Protein AF-A0A839IY48-F1 (afdb_monomer_lite)

Sequence (126 aa):
MAGNFNMTNVKELFQNLIELGQHPKEYTDTITVMEKIGHFLDDAVSKIYKDLKKEGYNKQQASPLIAERLKVSKILKRAAKNWDGGYAMAGLIGHGDSFVLRDPAGIRPCYYYSDDEVIVVASERP

Structure (mmCIF, N/CA/C/O backbone):
data_AF-A0A839IY48-F1
#
_entry.id   AF-A0A839IY48-F1
#
loop_
_atom_site.group_PDB
_atom_site.id
_atom_site.type_symbol
_atom_site.label_atom_id
_atom_site.label_alt_id
_atom_site.label_comp_id
_atom_site.label_asym_id
_atom_site.label_entity_id
_atom_site.label_seq_id
_atom_site.pdbx_PDB_ins_code
_atom_site.Cartn_x
_atom_site.Cartn_y
_atom_site.Cartn_z
_atom_site.occupancy
_atom_site.B_iso_or_equiv
_atom_site.auth_seq_id
_atom_site.auth_comp_id
_atom_site.auth_asym_id
_atom_site.auth_atom_id
_atom_site.pdbx_PDB_model_num
ATOM 1 N N . MET A 1 1 ? 6.808 -6.979 2.878 1.00 89.25 1 MET A N 1
ATOM 2 C CA . MET A 1 1 ? 6.553 -6.532 1.491 1.00 89.25 1 MET A CA 1
ATOM 3 C C . MET A 1 1 ? 7.623 -7.143 0.609 1.00 89.25 1 MET A C 1
ATOM 5 O O . MET A 1 1 ? 8.762 -7.218 1.049 1.00 89.25 1 MET A O 1
ATOM 9 N N . ALA A 1 2 ? 7.259 -7.575 -0.591 1.00 91.00 2 ALA A N 1
ATOM 10 C CA . ALA A 1 2 ? 8.181 -8.023 -1.625 1.00 91.00 2 ALA A CA 1
ATOM 11 C C . ALA A 1 2 ? 7.709 -7.493 -2.983 1.00 91.00 2 ALA A C 1
ATOM 13 O O . ALA A 1 2 ? 6.526 -7.198 -3.156 1.00 91.00 2 ALA A O 1
ATOM 14 N N . GLY A 1 3 ? 8.606 -7.370 -3.955 1.00 90.06 3 GLY A N 1
ATOM 15 C CA . GLY A 1 3 ? 8.204 -6.977 -5.298 1.00 90.06 3 GLY A CA 1
ATOM 16 C C . GLY A 1 3 ? 9.361 -6.695 -6.236 1.00 90.06 3 GLY A C 1
ATOM 17 O O . GLY A 1 3 ? 10.508 -6.575 -5.815 1.00 90.06 3 GLY A O 1
ATOM 18 N N . ASN A 1 4 ? 9.019 -6.555 -7.512 1.00 88.56 4 ASN A N 1
ATOM 19 C CA . ASN A 1 4 ? 9.917 -6.092 -8.559 1.00 88.56 4 ASN A CA 1
ATOM 20 C C . ASN A 1 4 ? 9.617 -4.618 -8.818 1.00 88.56 4 ASN A C 1
ATOM 22 O O . ASN A 1 4 ? 8.546 -4.281 -9.329 1.00 88.56 4 ASN A O 1
ATOM 26 N N . PHE A 1 5 ? 10.532 -3.737 -8.431 1.00 90.94 5 PHE A N 1
ATOM 27 C CA . PHE A 1 5 ? 10.333 -2.307 -8.587 1.00 90.94 5 PHE A CA 1
ATOM 28 C C . PHE A 1 5 ? 11.644 -1.543 -8.729 1.00 90.94 5 PHE A C 1
ATOM 30 O O . PHE A 1 5 ? 12.708 -2.004 -8.323 1.00 90.94 5 PHE A O 1
ATOM 37 N N . ASN A 1 6 ? 11.542 -0.370 -9.345 1.00 91.38 6 ASN A N 1
ATOM 38 C CA . ASN A 1 6 ? 12.589 0.639 -9.393 1.00 91.38 6 ASN A CA 1
ATOM 39 C C . ASN A 1 6 ? 11.914 2.011 -9.388 1.00 91.38 6 ASN A C 1
ATOM 41 O O . ASN A 1 6 ? 11.024 2.237 -10.214 1.00 91.38 6 ASN A O 1
ATOM 45 N N . MET A 1 7 ? 12.325 2.882 -8.466 1.00 93.06 7 MET A N 1
ATOM 46 C CA . MET A 1 7 ? 11.778 4.232 -8.339 1.00 93.06 7 MET A CA 1
ATOM 47 C C . MET A 1 7 ? 12.755 5.255 -8.920 1.00 93.06 7 MET A C 1
ATOM 49 O O . MET A 1 7 ? 13.856 5.450 -8.405 1.00 93.06 7 MET A O 1
ATOM 53 N N . THR A 1 8 ? 12.349 5.956 -9.975 1.00 93.69 8 THR A N 1
ATOM 54 C CA . THR A 1 8 ? 13.187 6.956 -10.663 1.00 93.69 8 THR A CA 1
ATOM 55 C C . THR A 1 8 ? 13.381 8.219 -9.824 1.00 93.69 8 THR A C 1
ATOM 57 O O . THR A 1 8 ? 14.413 8.881 -9.936 1.00 93.69 8 THR A O 1
ATOM 60 N N . ASN A 1 9 ? 12.432 8.535 -8.938 1.00 94.19 9 ASN A N 1
ATOM 61 C CA . ASN A 1 9 ? 12.462 9.713 -8.071 1.00 94.19 9 ASN A CA 1
ATOM 62 C C . ASN A 1 9 ? 12.738 9.398 -6.587 1.00 94.19 9 ASN A C 1
ATOM 64 O O . ASN A 1 9 ? 12.342 10.159 -5.704 1.00 94.19 9 ASN A O 1
ATOM 68 N N . VAL A 1 10 ? 13.470 8.319 -6.274 1.00 90.75 10 VAL A N 1
ATOM 69 C CA . VAL A 1 10 ? 13.755 7.908 -4.880 1.00 90.75 10 VAL A CA 1
ATOM 70 C C . VAL A 1 10 ? 14.363 9.020 -4.007 1.00 90.75 10 VAL A C 1
ATOM 72 O O . VAL A 1 10 ? 14.034 9.124 -2.827 1.00 90.75 10 VAL A O 1
ATOM 75 N N . LYS A 1 11 ? 15.198 9.912 -4.563 1.00 90.62 11 LYS A N 1
ATOM 76 C CA . LYS A 1 11 ? 15.745 11.088 -3.843 1.00 90.62 11 LYS A CA 1
ATOM 77 C C . LYS A 1 11 ? 14.646 11.996 -3.301 1.00 90.62 11 LYS A C 1
ATOM 79 O O . LYS A 1 11 ? 14.696 12.390 -2.140 1.00 90.62 11 LYS A O 1
ATOM 84 N N . GLU A 1 12 ? 13.652 12.288 -4.127 1.00 92.56 12 GLU A N 1
ATOM 85 C CA . GLU A 1 12 ? 12.509 13.116 -3.754 1.00 92.56 12 GLU A CA 1
ATOM 86 C C . GLU A 1 12 ? 11.625 12.394 -2.731 1.00 92.56 12 GLU A C 1
ATOM 88 O O . GLU A 1 12 ? 11.205 12.978 -1.734 1.00 92.56 12 GLU A O 1
ATOM 93 N N . LEU A 1 13 ? 11.369 11.099 -2.937 1.00 91.38 13 LEU A N 1
ATOM 94 C CA . LEU A 1 13 ? 10.574 10.291 -2.010 1.00 91.38 13 LEU A CA 1
ATOM 95 C C . LEU A 1 13 ? 11.206 10.229 -0.614 1.00 91.38 13 LEU A C 1
ATOM 97 O O . LEU A 1 13 ? 10.498 10.365 0.384 1.00 91.38 13 LEU A O 1
ATOM 101 N N . PHE A 1 14 ? 12.527 10.075 -0.546 1.00 89.81 14 PHE A N 1
ATOM 102 C CA . PHE A 1 14 ? 13.279 10.076 0.703 1.00 89.81 14 PHE A CA 1
ATOM 103 C C . PHE A 1 14 ? 13.253 11.447 1.387 1.00 89.81 14 PHE A C 1
ATOM 105 O O . PHE A 1 14 ? 12.992 11.532 2.586 1.00 89.81 14 PHE A O 1
ATOM 112 N N . GLN A 1 15 ? 13.440 12.531 0.630 1.00 90.81 15 GLN A N 1
ATOM 113 C CA . GLN A 1 15 ? 13.350 13.889 1.168 1.00 90.81 15 GLN A CA 1
ATOM 114 C C . GLN A 1 15 ? 1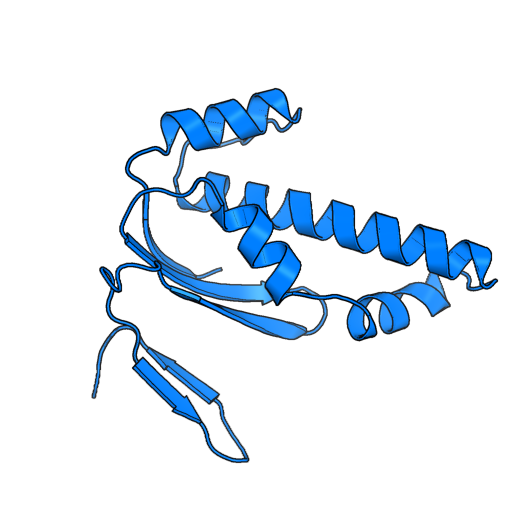1.952 14.177 1.741 1.00 90.81 15 GLN A C 1
ATOM 116 O O . GLN A 1 15 ? 11.828 14.675 2.857 1.00 90.81 15 GLN A O 1
ATOM 121 N N . ASN A 1 16 ? 10.899 13.748 1.040 1.00 88.50 16 ASN A N 1
ATOM 122 C CA . ASN A 1 16 ? 9.519 13.829 1.518 1.00 88.50 16 ASN A CA 1
ATOM 123 C C . ASN A 1 16 ? 9.292 13.053 2.832 1.00 88.50 16 ASN A C 1
ATOM 125 O O . ASN A 1 16 ? 8.395 13.404 3.594 1.00 88.50 16 ASN A O 1
ATOM 129 N N . LEU A 1 17 ? 10.026 11.963 3.093 1.00 87.06 17 LEU A N 1
ATOM 130 C CA . LEU A 1 17 ? 9.951 11.252 4.377 1.00 87.06 17 LEU A CA 1
ATOM 131 C C . LEU A 1 17 ? 10.610 12.058 5.498 1.00 87.06 17 LEU A C 1
ATOM 133 O O . LEU A 1 17 ? 10.020 12.185 6.570 1.00 87.06 17 LEU A O 1
ATOM 137 N N . ILE A 1 18 ? 11.780 12.647 5.238 1.00 89.25 18 ILE A N 1
ATOM 138 C CA . ILE A 1 18 ? 12.473 13.517 6.199 1.00 89.25 18 ILE A CA 1
ATOM 139 C C . ILE A 1 18 ? 11.597 14.711 6.583 1.00 89.25 18 ILE A C 1
ATOM 141 O O . ILE A 1 18 ? 11.469 15.028 7.762 1.00 89.25 18 ILE A O 1
ATOM 145 N N . GLU A 1 19 ? 10.944 15.343 5.608 1.00 88.88 19 GLU A N 1
ATOM 146 C CA . GLU A 1 19 ? 10.035 16.472 5.849 1.00 88.88 19 GLU A CA 1
ATOM 147 C C . GLU A 1 19 ? 8.799 16.085 6.673 1.00 88.88 19 GLU A C 1
ATOM 149 O O . GLU A 1 19 ? 8.260 16.908 7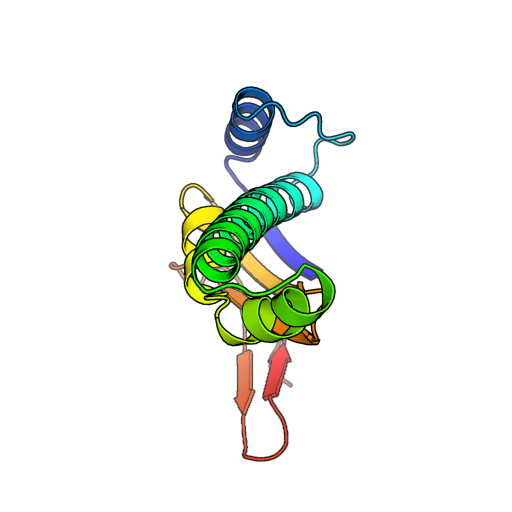.411 1.00 88.88 19 GLU A O 1
ATOM 154 N N . LEU A 1 20 ? 8.379 14.817 6.610 1.00 84.56 20 LEU A N 1
ATOM 155 C CA . LEU A 1 20 ? 7.342 14.254 7.480 1.00 84.56 20 LEU A CA 1
ATOM 156 C C . LEU A 1 20 ? 7.857 13.898 8.887 1.00 84.56 20 LEU A C 1
ATOM 158 O O . LEU A 1 20 ? 7.087 13.390 9.703 1.00 84.56 20 LEU A O 1
ATOM 162 N N . GLY A 1 21 ? 9.136 14.149 9.176 1.00 85.44 21 GLY A N 1
ATOM 163 C CA . GLY A 1 21 ? 9.788 13.842 10.449 1.00 85.44 21 GLY A CA 1
ATOM 164 C C . GLY A 1 21 ? 10.261 12.393 10.580 1.00 85.44 21 GLY A C 1
ATOM 165 O O . GLY A 1 21 ? 10.574 11.959 11.687 1.00 85.44 21 GLY A O 1
ATOM 166 N N . GLN A 1 22 ? 10.298 11.627 9.484 1.00 84.62 22 GLN A N 1
ATOM 167 C CA . GLN A 1 22 ? 10.841 10.269 9.489 1.00 84.62 22 GLN A CA 1
ATOM 168 C C . GLN A 1 22 ? 12.363 10.297 9.329 1.00 84.62 22 GLN A C 1
ATOM 170 O O . GLN A 1 22 ? 12.911 11.081 8.557 1.00 84.62 22 GLN A O 1
ATOM 175 N N . HIS A 1 23 ? 13.052 9.389 10.015 1.00 84.19 23 HIS A N 1
ATOM 176 C CA . HIS A 1 23 ? 14.507 9.235 9.929 1.00 84.19 23 HIS A CA 1
ATOM 177 C C . HIS A 1 23 ? 14.864 7.819 9.449 1.00 84.19 23 HIS A C 1
ATOM 179 O O . HIS A 1 23 ? 15.308 6.989 10.249 1.00 84.19 23 HIS A O 1
ATOM 185 N N . PRO A 1 24 ? 14.625 7.505 8.161 1.00 77.94 24 PRO A N 1
ATOM 186 C CA . PRO A 1 24 ? 14.933 6.193 7.594 1.00 77.94 24 PRO A CA 1
ATOM 187 C C . PRO A 1 24 ? 16.426 5.866 7.732 1.00 77.94 24 PRO A C 1
ATOM 189 O O . PRO A 1 24 ? 17.291 6.685 7.424 1.00 77.94 24 PRO A O 1
ATOM 192 N N . LYS A 1 25 ? 16.725 4.648 8.203 1.00 75.25 25 LYS A N 1
ATOM 193 C CA . LYS A 1 25 ? 18.101 4.199 8.478 1.00 75.25 25 LYS A CA 1
ATOM 194 C C . LYS A 1 25 ? 18.917 3.933 7.219 1.00 75.25 25 LYS A C 1
ATOM 196 O O . LYS A 1 25 ? 20.130 4.113 7.244 1.00 75.25 25 LYS A O 1
ATOM 201 N N . GLU A 1 26 ? 18.267 3.498 6.142 1.00 77.62 26 GLU A N 1
ATOM 202 C CA . GLU A 1 26 ? 18.938 3.234 4.872 1.00 77.62 26 GLU A CA 1
ATOM 203 C C . GLU A 1 26 ? 18.233 3.945 3.724 1.00 77.62 26 GLU A C 1
ATOM 205 O O . GLU A 1 26 ? 17.011 4.111 3.698 1.00 77.62 26 GLU A O 1
ATOM 210 N N . TYR A 1 27 ? 19.046 4.340 2.753 1.00 78.06 27 TYR A N 1
ATOM 211 C CA . TYR A 1 27 ? 18.618 4.982 1.526 1.00 78.06 27 TYR A CA 1
ATOM 212 C C . TYR A 1 27 ? 18.373 3.915 0.451 1.00 78.06 27 TYR A C 1
ATOM 214 O O . TYR A 1 27 ? 19.189 3.709 -0.445 1.00 78.06 27 TYR A O 1
ATOM 222 N N . THR A 1 28 ? 17.273 3.171 0.580 1.00 82.69 28 THR A N 1
ATOM 223 C CA . THR A 1 28 ? 16.854 2.169 -0.414 1.00 82.69 28 THR A CA 1
ATOM 224 C C . THR A 1 28 ? 15.404 2.395 -0.835 1.00 82.69 28 THR A C 1
ATOM 226 O O . THR A 1 28 ? 14.579 2.861 -0.038 1.00 82.69 28 THR A O 1
ATOM 229 N N . ASP A 1 29 ? 15.078 2.052 -2.086 1.00 82.62 29 ASP A N 1
ATOM 230 C CA . ASP A 1 29 ? 13.715 2.150 -2.628 1.00 82.62 29 ASP A CA 1
ATOM 231 C C . ASP A 1 29 ? 12.726 1.393 -1.731 1.00 82.62 29 ASP A C 1
ATOM 233 O O . ASP A 1 29 ? 11.669 1.914 -1.379 1.00 82.62 29 ASP A O 1
ATOM 237 N N . THR A 1 30 ? 13.098 0.185 -1.298 1.00 85.88 30 THR A N 1
ATOM 238 C CA . THR A 1 30 ? 12.257 -0.687 -0.471 1.00 85.88 30 THR A CA 1
ATOM 239 C C . THR A 1 30 ? 11.877 -0.035 0.851 1.00 85.88 30 THR A C 1
ATOM 241 O O . THR A 1 30 ? 10.699 -0.028 1.208 1.00 85.88 30 THR A O 1
ATOM 244 N N . ILE A 1 31 ? 12.853 0.522 1.578 1.00 86.00 31 ILE A N 1
ATOM 245 C CA . ILE A 1 31 ? 12.590 1.172 2.867 1.00 86.00 31 ILE A CA 1
ATOM 246 C C . ILE A 1 31 ? 11.762 2.430 2.647 1.00 86.00 31 ILE A C 1
ATOM 248 O O . ILE A 1 31 ? 10.747 2.609 3.309 1.00 86.00 31 ILE A O 1
ATOM 252 N N . THR A 1 32 ? 12.119 3.255 1.663 1.00 88.50 32 THR A N 1
ATOM 253 C CA . THR A 1 32 ? 11.394 4.498 1.363 1.00 88.50 32 THR A CA 1
ATOM 254 C C . THR A 1 32 ? 9.913 4.231 1.066 1.00 88.50 32 THR A C 1
ATOM 256 O O . THR A 1 32 ? 9.022 4.894 1.600 1.00 88.50 32 THR A O 1
ATOM 259 N N . VAL A 1 33 ? 9.628 3.217 0.248 1.00 91.25 33 VAL A N 1
ATOM 260 C CA . VAL A 1 33 ? 8.264 2.786 -0.081 1.00 91.25 33 VAL A CA 1
ATOM 261 C C . VAL A 1 33 ? 7.548 2.235 1.156 1.00 91.25 33 VAL A C 1
ATOM 263 O O . VAL A 1 33 ? 6.399 2.603 1.414 1.00 91.25 33 VAL A O 1
ATOM 266 N N . MET A 1 34 ? 8.208 1.373 1.936 1.00 91.88 34 MET A N 1
ATOM 267 C CA . MET A 1 34 ? 7.618 0.742 3.121 1.00 91.88 34 MET A CA 1
ATOM 268 C C . MET A 1 34 ? 7.267 1.767 4.202 1.00 91.88 34 MET A C 1
ATOM 270 O O . MET A 1 34 ? 6.137 1.766 4.686 1.00 91.88 34 MET A O 1
ATOM 274 N N . GLU A 1 35 ? 8.186 2.680 4.507 1.00 91.19 35 GLU A N 1
ATOM 275 C CA . GLU A 1 35 ? 7.981 3.779 5.455 1.00 91.19 35 GLU A CA 1
ATOM 276 C C . GLU A 1 35 ? 6.839 4.695 5.003 1.00 91.19 35 GLU A C 1
ATOM 278 O O . GLU A 1 35 ? 5.990 5.092 5.802 1.00 91.19 35 GLU A O 1
ATOM 283 N N . LYS A 1 36 ? 6.736 4.984 3.697 1.00 91.62 36 LYS A N 1
ATOM 284 C CA . LYS A 1 36 ? 5.640 5.810 3.173 1.00 91.62 36 LYS A CA 1
ATOM 285 C C . LYS A 1 36 ? 4.277 5.136 3.336 1.00 91.62 36 LYS A C 1
ATOM 287 O O . LYS A 1 36 ? 3.306 5.814 3.677 1.00 91.62 36 LYS A O 1
ATOM 292 N N . ILE A 1 37 ? 4.186 3.825 3.098 1.00 94.62 37 ILE A N 1
ATOM 293 C CA . ILE A 1 37 ? 2.958 3.055 3.351 1.00 94.62 37 ILE A CA 1
ATOM 294 C C . ILE A 1 37 ? 2.643 3.039 4.850 1.00 94.62 37 ILE A C 1
ATOM 296 O O . ILE A 1 37 ? 1.499 3.315 5.214 1.00 94.62 37 ILE A O 1
ATOM 300 N N . GLY A 1 38 ? 3.640 2.768 5.699 1.00 93.94 38 GLY A N 1
ATOM 301 C CA . GLY A 1 38 ? 3.509 2.747 7.158 1.00 93.94 38 GLY A CA 1
ATOM 302 C C . GLY A 1 38 ? 2.974 4.065 7.711 1.00 93.94 38 GLY A C 1
ATOM 303 O O . GLY A 1 38 ? 1.968 4.073 8.413 1.00 93.94 38 GLY A O 1
ATOM 304 N N . HIS A 1 39 ? 3.534 5.192 7.270 1.00 93.38 39 HIS A N 1
ATOM 305 C CA . HIS A 1 39 ? 3.062 6.523 7.645 1.00 93.38 39 HIS A CA 1
ATOM 306 C C . HIS A 1 39 ? 1.559 6.723 7.372 1.00 93.38 39 HIS A C 1
ATOM 308 O O . HIS A 1 39 ? 0.807 7.159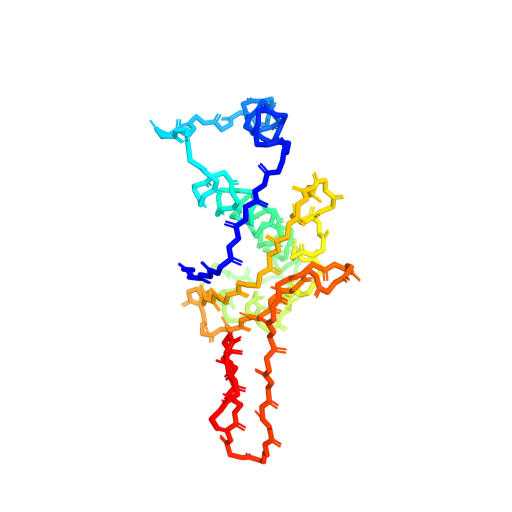 8.245 1.00 93.38 39 HIS A O 1
ATOM 314 N N . PHE A 1 40 ? 1.081 6.372 6.172 1.00 95.31 40 PHE A N 1
ATOM 315 C CA . PHE A 1 40 ? -0.342 6.524 5.847 1.00 95.31 40 PHE A CA 1
ATOM 316 C C . PHE A 1 40 ? -1.242 5.474 6.505 1.00 95.31 40 PHE A C 1
ATOM 318 O O . PHE A 1 40 ? -2.439 5.731 6.682 1.00 95.31 40 PHE A O 1
ATOM 325 N N . LEU A 1 41 ? -0.693 4.305 6.838 1.00 96.12 41 LEU A N 1
ATOM 326 C CA . LEU A 1 41 ? -1.374 3.285 7.624 1.00 96.12 41 LEU A CA 1
ATOM 327 C C . LEU A 1 41 ? -1.611 3.791 9.052 1.00 96.12 41 LEU A C 1
ATOM 329 O O . LEU A 1 41 ? -2.756 3.784 9.504 1.00 96.12 41 LEU A O 1
ATOM 333 N N . ASP A 1 42 ? -0.580 4.319 9.709 1.00 95.25 42 ASP A N 1
ATOM 334 C CA . ASP A 1 42 ? -0.657 4.876 11.063 1.00 95.25 42 ASP A CA 1
ATOM 335 C C . ASP A 1 42 ? -1.643 6.046 11.146 1.00 95.25 42 ASP A C 1
ATOM 337 O O . ASP A 1 42 ? -2.488 6.101 12.045 1.00 95.25 42 ASP A O 1
ATOM 341 N N . ASP A 1 43 ? -1.614 6.945 10.158 1.00 95.62 43 ASP A N 1
ATOM 342 C CA . ASP A 1 43 ? -2.594 8.023 10.000 1.00 95.62 43 ASP A CA 1
ATOM 343 C C . ASP A 1 43 ? -4.037 7.493 9.965 1.00 95.62 43 ASP A C 1
ATOM 345 O O . ASP A 1 43 ? -4.940 8.035 10.616 1.00 95.62 43 ASP A O 1
ATOM 349 N N . ALA A 1 44 ? -4.277 6.444 9.170 1.00 97.12 44 ALA A N 1
ATOM 350 C CA . ALA A 1 44 ? -5.601 5.859 8.996 1.00 97.12 44 ALA A CA 1
ATOM 351 C C . ALA A 1 44 ? -6.078 5.162 10.276 1.00 97.12 44 ALA A C 1
ATOM 353 O O . ALA A 1 44 ? -7.209 5.398 10.707 1.00 97.12 44 ALA A O 1
ATOM 354 N N . VAL A 1 45 ? -5.205 4.377 10.910 1.00 96.50 45 VAL A N 1
ATOM 355 C CA . VAL A 1 45 ? -5.462 3.708 12.192 1.00 96.50 45 VAL A CA 1
ATOM 356 C C . VAL A 1 45 ? -5.775 4.736 13.279 1.00 96.50 45 VAL A C 1
ATOM 358 O O . VAL A 1 45 ? -6.796 4.625 13.955 1.00 96.50 45 VAL A O 1
ATOM 361 N N . SER A 1 46 ? -4.961 5.787 13.404 1.00 96.62 46 SER A N 1
ATOM 362 C CA . SER A 1 46 ? -5.155 6.866 14.381 1.00 96.62 46 SER A CA 1
ATOM 363 C C . SER A 1 46 ? -6.486 7.590 14.179 1.00 96.62 46 SER A C 1
ATOM 365 O O . SER A 1 46 ? -7.196 7.880 15.146 1.00 96.62 46 SER A O 1
ATOM 367 N N . LYS A 1 47 ? -6.868 7.851 12.922 1.00 97.56 47 LYS A N 1
ATOM 368 C CA . LYS A 1 47 ? -8.159 8.465 12.602 1.00 97.56 47 LYS A CA 1
ATOM 369 C C . LYS A 1 47 ? -9.329 7.573 13.021 1.00 97.56 47 LYS A C 1
ATOM 371 O O . LYS A 1 47 ? -10.203 8.045 13.742 1.00 97.56 47 LYS A O 1
ATOM 376 N N . ILE A 1 48 ? -9.323 6.304 12.614 1.00 97.62 48 ILE A N 1
ATOM 377 C CA . ILE A 1 48 ? -10.397 5.358 12.949 1.00 97.62 48 ILE A CA 1
ATOM 378 C C . ILE A 1 48 ? -10.492 5.180 14.467 1.00 97.62 48 ILE A C 1
ATOM 380 O O . ILE A 1 48 ? -11.582 5.227 15.029 1.00 97.62 48 ILE A O 1
ATOM 384 N N . TYR A 1 49 ? -9.353 5.056 15.151 1.00 97.44 49 TYR A N 1
ATOM 385 C CA . TYR A 1 49 ? -9.310 4.933 16.604 1.00 97.44 49 TYR A CA 1
ATOM 386 C C . TYR A 1 49 ? -9.925 6.146 17.322 1.00 97.44 49 TYR A C 1
ATOM 388 O O . TYR A 1 49 ? -10.653 5.984 18.302 1.00 97.44 49 TYR A O 1
ATOM 396 N N . LYS A 1 50 ? -9.678 7.372 16.837 1.00 97.44 50 LYS A N 1
ATOM 397 C CA . LYS A 1 50 ? -10.299 8.589 17.393 1.00 97.44 50 LYS A CA 1
ATOM 398 C C . LYS A 1 50 ? -11.818 8.579 17.244 1.00 97.44 50 LYS A C 1
ATOM 400 O O . LYS A 1 50 ? -12.500 9.037 18.158 1.00 97.44 50 LYS A O 1
ATOM 405 N N . ASP A 1 51 ? -12.332 8.083 16.124 1.00 97.75 51 ASP A N 1
ATOM 406 C CA . ASP A 1 51 ? -13.772 7.993 15.879 1.00 97.75 51 ASP A CA 1
ATOM 407 C C . ASP A 1 51 ? -14.405 6.908 16.769 1.00 97.75 51 ASP A C 1
ATOM 409 O O . ASP A 1 51 ? -15.339 7.199 17.513 1.00 97.75 51 ASP A O 1
ATOM 413 N N . LEU A 1 52 ? -13.790 5.724 16.855 1.00 97.94 52 LEU A N 1
ATOM 414 C CA . LEU A 1 52 ? -14.207 4.646 17.762 1.00 97.94 52 LEU A CA 1
ATOM 415 C C . LEU A 1 52 ? -14.211 5.065 19.238 1.00 97.94 52 LEU A C 1
ATOM 417 O O . LEU A 1 52 ? -15.113 4.704 19.991 1.00 97.94 52 LEU A O 1
ATOM 421 N N . LYS A 1 53 ? -13.231 5.867 19.669 1.00 96.88 53 LYS A N 1
ATOM 422 C CA . LYS A 1 53 ? -13.198 6.390 21.040 1.00 96.88 53 LYS A CA 1
ATOM 423 C C . LYS A 1 53 ? -14.398 7.299 21.332 1.00 96.88 53 LYS A C 1
ATOM 425 O O . LYS A 1 53 ? -14.906 7.280 22.449 1.00 96.88 53 LYS A O 1
ATOM 430 N N . LYS A 1 54 ? -14.856 8.088 20.351 1.00 97.25 54 LYS A N 1
ATOM 431 C CA . LYS A 1 54 ? -16.068 8.922 20.482 1.00 97.25 54 LYS A CA 1
ATOM 432 C C . LYS A 1 54 ? -17.341 8.075 20.497 1.00 97.25 54 LYS A C 1
ATOM 434 O O . LYS A 1 54 ? -18.298 8.456 21.156 1.00 97.25 54 LYS A O 1
ATOM 439 N N . GLU A 1 55 ? -17.329 6.934 19.814 1.00 96.81 55 GLU A N 1
ATOM 440 C CA . GLU A 1 55 ? -18.400 5.928 19.854 1.00 96.81 55 GLU A CA 1
ATOM 441 C C . GLU A 1 55 ? -18.435 5.141 21.184 1.00 96.81 55 GLU A C 1
ATOM 443 O O . GLU A 1 55 ? -19.390 4.415 21.438 1.00 96.81 55 GLU A O 1
ATOM 448 N N . GLY A 1 56 ? -17.431 5.304 22.056 1.00 97.00 56 GLY A N 1
ATOM 449 C CA . GLY A 1 56 ? -17.388 4.701 23.394 1.00 97.00 56 GLY A CA 1
ATOM 450 C C . GLY A 1 56 ? -16.564 3.415 23.500 1.00 97.00 56 GLY A C 1
ATOM 451 O O . GLY A 1 56 ? -16.508 2.818 24.574 1.00 97.00 56 GLY A O 1
ATOM 452 N N . TYR A 1 57 ? -15.884 2.995 22.430 1.00 97.31 57 TYR A N 1
ATOM 453 C CA . TYR A 1 57 ? -15.035 1.804 22.455 1.00 97.31 57 TYR A CA 1
ATOM 454 C C . TYR A 1 57 ? -13.714 2.053 23.189 1.00 97.31 57 TYR A C 1
ATOM 456 O O . TYR A 1 57 ? -13.071 3.099 23.050 1.00 97.31 57 TYR A O 1
ATOM 464 N N . ASN A 1 58 ? -13.267 1.049 23.944 1.00 93.44 58 ASN A N 1
ATOM 465 C CA . ASN A 1 58 ? -11.943 1.051 24.563 1.00 93.44 58 ASN A CA 1
ATOM 466 C C . ASN A 1 58 ? -10.856 0.517 23.601 1.00 93.44 58 ASN A C 1
ATOM 468 O O . ASN A 1 58 ? -11.147 0.019 22.515 1.00 93.44 58 ASN A O 1
ATOM 472 N N . LYS A 1 59 ? -9.577 0.594 24.004 1.00 89.50 59 LYS A N 1
ATOM 473 C CA . LYS A 1 59 ? -8.437 0.145 23.175 1.00 89.50 59 LYS A CA 1
ATOM 474 C C . LYS A 1 59 ? -8.527 -1.314 22.720 1.00 89.50 59 LYS A C 1
ATOM 476 O O . LYS A 1 59 ? -8.171 -1.610 21.583 1.00 89.50 59 LYS A O 1
ATOM 481 N N . GLN A 1 60 ? -8.968 -2.212 23.599 1.00 92.81 60 GLN A N 1
ATOM 482 C CA . GLN A 1 60 ? -9.045 -3.639 23.285 1.00 92.81 60 GLN A CA 1
ATOM 483 C C . GLN A 1 60 ? -10.140 -3.903 22.249 1.00 92.81 60 GLN A C 1
ATOM 485 O O . GLN A 1 60 ? -9.904 -4.603 21.271 1.00 92.81 60 GLN A O 1
ATOM 490 N N . GLN A 1 61 ? -11.300 -3.266 22.412 1.00 95.69 61 GLN A N 1
ATOM 491 C CA . GLN A 1 61 ? -12.423 -3.376 21.478 1.00 95.69 61 GLN A CA 1
ATOM 492 C C . GLN A 1 61 ? -12.141 -2.702 20.131 1.00 95.69 61 GLN A C 1
ATOM 494 O O . GLN A 1 61 ? -12.646 -3.140 19.103 1.00 95.69 61 GLN A O 1
ATOM 499 N N . ALA A 1 62 ? -11.338 -1.637 20.120 1.00 96.06 62 ALA A N 1
ATOM 500 C CA . ALA A 1 62 ? -11.087 -0.872 18.909 1.00 96.06 62 ALA A CA 1
ATOM 501 C C . ALA A 1 62 ? -10.252 -1.634 17.872 1.00 96.06 62 ALA A C 1
ATOM 503 O O . ALA A 1 62 ? -10.471 -1.442 16.686 1.00 96.06 62 ALA A O 1
ATOM 504 N N . SER A 1 63 ? -9.314 -2.491 18.284 1.00 93.44 63 SER A N 1
ATOM 505 C CA . SER A 1 63 ? -8.384 -3.167 17.359 1.00 93.44 63 SER A CA 1
ATOM 506 C C . SER A 1 63 ? -9.078 -3.983 16.249 1.00 93.44 63 SER A C 1
ATOM 508 O O . SER A 1 63 ? -8.791 -3.716 15.080 1.00 93.44 63 SER A O 1
ATOM 510 N N . PRO A 1 64 ? -10.020 -4.906 16.545 1.00 94.88 64 PRO A N 1
ATOM 511 C CA . PRO A 1 64 ? -10.759 -5.617 15.494 1.00 94.88 64 PRO A CA 1
ATOM 512 C C . PRO A 1 64 ? -11.622 -4.676 14.638 1.00 94.88 64 PRO A C 1
ATOM 514 O O . PRO A 1 64 ? -11.659 -4.809 13.420 1.00 94.88 64 PRO A O 1
ATOM 517 N N . LEU A 1 65 ? -12.230 -3.649 15.240 1.00 97.12 65 LEU A N 1
ATOM 518 C CA . LEU A 1 65 ? -13.046 -2.670 14.510 1.00 97.12 65 LEU A CA 1
ATOM 519 C C . LEU A 1 65 ? -12.210 -1.776 13.584 1.00 97.12 65 LEU A C 1
ATOM 521 O O . LEU A 1 65 ? -12.689 -1.336 12.541 1.00 97.12 65 LEU A O 1
ATOM 525 N N . ILE A 1 66 ? -10.960 -1.484 13.954 1.00 96.56 66 ILE A N 1
ATOM 526 C CA . ILE A 1 66 ? -10.017 -0.773 13.090 1.00 96.56 66 ILE A CA 1
ATOM 527 C C . ILE A 1 66 ? -9.738 -1.616 11.856 1.00 96.56 66 ILE A C 1
ATOM 529 O O . ILE A 1 66 ? -9.826 -1.072 10.761 1.00 96.56 66 ILE A O 1
ATOM 533 N N . ALA A 1 67 ? -9.443 -2.908 12.030 1.00 94.88 67 ALA A N 1
ATOM 534 C CA . ALA A 1 67 ? -9.191 -3.828 10.925 1.00 94.88 67 ALA A CA 1
ATOM 535 C C . ALA A 1 67 ? -10.379 -3.868 9.947 1.00 94.88 67 ALA A C 1
ATOM 537 O O . ALA A 1 67 ? -10.190 -3.638 8.757 1.00 94.88 67 ALA A O 1
ATOM 538 N N . GLU A 1 68 ? -11.609 -4.019 10.450 1.00 95.12 68 GLU A N 1
ATOM 539 C CA . GLU A 1 68 ? -12.832 -4.031 9.626 1.00 95.12 68 GLU A CA 1
ATOM 540 C C . GLU A 1 68 ? -13.095 -2.707 8.888 1.00 95.12 68 GLU A C 1
ATOM 542 O O . GLU A 1 68 ? -13.617 -2.688 7.772 1.00 95.12 68 GLU A O 1
ATOM 547 N N . ARG A 1 69 ? -12.760 -1.567 9.506 1.00 95.88 69 ARG A N 1
ATOM 548 C CA . ARG A 1 69 ? -13.006 -0.229 8.934 1.00 95.88 69 ARG A CA 1
ATOM 549 C C . ARG A 1 69 ? -11.845 0.281 8.076 1.00 95.88 69 ARG A C 1
ATOM 551 O O . ARG A 1 69 ? -11.975 1.336 7.437 1.00 95.88 69 ARG A O 1
ATOM 558 N N . LEU A 1 70 ? -10.707 -0.413 8.069 1.00 96.75 70 LEU A N 1
ATOM 559 C CA . LEU A 1 70 ? -9.503 0.022 7.379 1.00 96.75 70 LEU A CA 1
ATOM 560 C C . LEU A 1 70 ? -9.700 -0.051 5.862 1.00 96.75 70 LEU A C 1
ATOM 562 O O . LEU A 1 70 ? -10.009 -1.085 5.285 1.00 96.75 70 L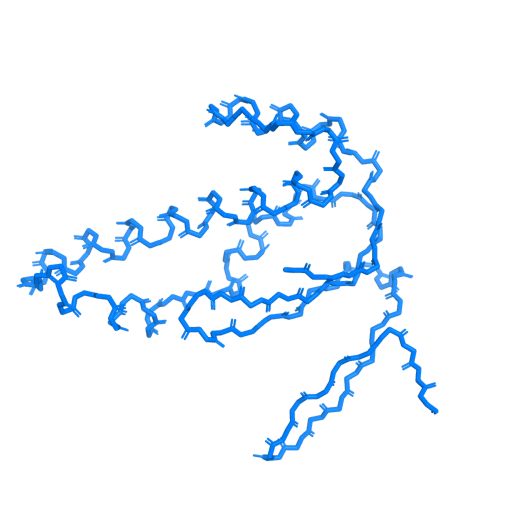EU A O 1
ATOM 566 N N . LYS A 1 71 ? -9.471 1.068 5.172 1.00 96.19 71 LYS A N 1
ATOM 567 C CA . LYS A 1 71 ? -9.552 1.124 3.706 1.00 96.19 71 LYS A CA 1
ATOM 568 C C . LYS A 1 71 ? -8.158 1.024 3.099 1.00 96.19 71 LYS A C 1
ATOM 570 O O . LYS A 1 71 ? -7.582 2.048 2.722 1.00 96.19 71 LYS A O 1
ATOM 575 N N . VAL A 1 72 ? -7.641 -0.201 2.979 1.00 95.75 72 VAL A N 1
ATOM 576 C CA . VAL A 1 72 ? -6.288 -0.494 2.460 1.00 95.75 72 VAL A CA 1
ATOM 577 C C . VAL A 1 72 ? -6.037 0.173 1.105 1.00 95.75 72 VAL A C 1
ATOM 579 O O . VAL A 1 72 ? -5.045 0.877 0.930 1.00 95.75 72 VAL A O 1
ATOM 582 N N . SER A 1 73 ? -6.988 0.089 0.172 1.00 95.12 73 SER A N 1
ATOM 583 C CA . SER A 1 73 ? -6.872 0.728 -1.149 1.00 95.12 73 SER A CA 1
ATOM 584 C C . SER A 1 73 ? -6.666 2.249 -1.085 1.00 95.12 73 SER A C 1
ATOM 586 O O . SER A 1 73 ? -5.946 2.815 -1.908 1.00 95.12 73 SER A O 1
ATOM 588 N N . LYS A 1 74 ? -7.256 2.935 -0.097 1.00 96.56 74 LYS A N 1
ATOM 589 C CA . LYS A 1 74 ? -7.083 4.383 0.099 1.00 96.56 74 LYS A CA 1
ATOM 590 C C . LYS A 1 74 ? -5.696 4.713 0.648 1.00 96.56 74 LYS A C 1
ATOM 592 O O . LYS A 1 74 ? -5.122 5.724 0.251 1.00 96.56 74 LYS A O 1
ATOM 597 N N . ILE A 1 75 ? -5.178 3.878 1.546 1.00 96.69 75 ILE A N 1
ATOM 598 C CA . ILE A 1 75 ? -3.830 4.014 2.114 1.00 96.69 75 ILE A CA 1
ATOM 599 C C . ILE A 1 75 ? -2.798 3.860 0.998 1.00 96.69 75 ILE A C 1
ATOM 601 O O . ILE A 1 75 ? -1.998 4.767 0.781 1.00 96.69 75 ILE A O 1
ATOM 605 N N . LEU A 1 76 ? -2.895 2.779 0.219 1.00 96.44 76 LEU A N 1
ATOM 606 C CA . LEU A 1 76 ? -1.978 2.494 -0.886 1.00 96.44 76 LEU A CA 1
ATOM 607 C C . LEU A 1 76 ? -1.995 3.594 -1.955 1.00 96.44 76 LEU A C 1
ATOM 609 O O . LEU A 1 76 ? -0.937 4.054 -2.369 1.00 96.44 76 LEU A O 1
ATOM 613 N N . LYS A 1 77 ? -3.176 4.100 -2.342 1.00 95.50 77 LYS A N 1
ATOM 614 C CA . LYS A 1 77 ? -3.285 5.229 -3.286 1.00 95.50 77 LYS A CA 1
ATOM 615 C C . LYS A 1 77 ? -2.622 6.509 -2.772 1.00 95.50 77 LYS A C 1
ATOM 617 O O . LYS A 1 77 ? -2.046 7.250 -3.560 1.00 95.50 77 LYS A O 1
ATOM 622 N N . ARG A 1 78 ? -2.714 6.798 -1.467 1.00 95.06 78 ARG A N 1
ATOM 623 C CA . ARG A 1 78 ? -2.033 7.960 -0.866 1.00 95.06 78 ARG A CA 1
ATOM 624 C C . ARG A 1 78 ? -0.522 7.755 -0.829 1.00 95.06 78 ARG A C 1
ATOM 626 O O . ARG A 1 78 ? 0.205 8.689 -1.153 1.00 95.06 78 ARG A O 1
ATOM 633 N N . ALA A 1 79 ? -0.074 6.551 -0.478 1.00 94.50 79 ALA A N 1
ATOM 634 C CA . ALA A 1 79 ? 1.340 6.196 -0.439 1.00 94.50 79 ALA A CA 1
ATOM 635 C C . ALA A 1 79 ? 1.998 6.302 -1.820 1.00 94.50 79 ALA A C 1
ATOM 637 O O . ALA A 1 79 ? 3.055 6.914 -1.937 1.00 94.50 79 ALA A O 1
ATOM 638 N N . ALA A 1 80 ? 1.328 5.789 -2.854 1.00 94.69 80 ALA A N 1
ATOM 639 C CA . ALA A 1 80 ? 1.850 5.712 -4.214 1.00 94.69 80 ALA A CA 1
ATOM 640 C C . ALA A 1 80 ? 1.690 6.989 -5.052 1.00 94.69 80 ALA A C 1
ATOM 642 O O . ALA A 1 80 ? 2.128 7.021 -6.197 1.00 94.69 80 ALA A O 1
ATOM 643 N N . LYS A 1 81 ? 1.070 8.047 -4.508 1.00 93.19 81 LYS A N 1
ATOM 644 C CA . LYS A 1 81 ? 0.691 9.250 -5.272 1.00 93.19 81 LYS A CA 1
ATOM 645 C C . LYS A 1 81 ? 1.859 9.896 -6.031 1.00 93.19 81 LYS A C 1
ATOM 647 O O . LYS A 1 81 ? 1.646 10.393 -7.130 1.00 93.19 81 LYS A O 1
ATOM 652 N N . ASN A 1 82 ? 3.050 9.898 -5.434 1.00 92.12 82 ASN A N 1
ATOM 653 C CA . ASN A 1 82 ? 4.239 10.548 -5.989 1.00 92.12 82 ASN A CA 1
ATOM 654 C C . ASN A 1 82 ? 5.294 9.537 -6.458 1.00 92.12 82 ASN A C 1
ATOM 656 O O . ASN A 1 82 ? 6.437 9.922 -6.671 1.00 92.12 82 ASN A O 1
ATOM 660 N N . TRP A 1 83 ? 4.967 8.246 -6.542 1.00 94.31 83 TRP A N 1
ATOM 661 C CA . TRP A 1 83 ? 5.930 7.269 -7.043 1.00 94.31 83 TRP A CA 1
ATOM 662 C C . TRP A 1 83 ? 6.076 7.426 -8.548 1.00 94.31 83 TRP A C 1
ATOM 664 O O . TRP A 1 83 ? 5.081 7.377 -9.271 1.00 94.31 83 TRP A O 1
ATOM 674 N N . ASP A 1 84 ? 7.317 7.575 -8.990 1.00 94.62 84 ASP A N 1
ATOM 675 C CA . ASP A 1 84 ? 7.686 7.531 -10.394 1.00 94.62 84 ASP A CA 1
ATOM 676 C C . ASP A 1 84 ? 8.612 6.337 -10.641 1.00 94.62 84 ASP A C 1
ATOM 678 O O . ASP A 1 84 ? 9.484 6.026 -9.826 1.00 94.62 84 ASP A O 1
ATOM 682 N N . GLY A 1 85 ? 8.384 5.635 -11.749 1.00 93.88 85 GLY A N 1
ATOM 683 C CA . GLY A 1 85 ? 9.034 4.369 -12.077 1.00 93.88 85 GLY A CA 1
ATOM 684 C C . GLY A 1 85 ? 8.069 3.188 -12.213 1.00 93.88 85 GLY A C 1
ATOM 685 O O . GLY A 1 85 ? 6.846 3.324 -12.191 1.00 93.88 85 GLY A O 1
ATOM 686 N N . GLY A 1 86 ? 8.642 1.999 -12.398 1.00 95.38 86 GLY A N 1
ATOM 687 C CA . GLY A 1 86 ? 7.890 0.765 -12.631 1.00 95.38 86 GLY A CA 1
ATOM 688 C C . GLY A 1 86 ? 7.893 -0.129 -11.401 1.00 95.38 86 GLY A C 1
ATOM 689 O O . GLY A 1 86 ? 8.967 -0.417 -10.864 1.00 95.38 86 GLY A O 1
ATOM 690 N N . TYR A 1 87 ? 6.724 -0.633 -11.000 1.00 95.12 87 TYR A N 1
ATOM 691 C CA . TYR A 1 87 ? 6.581 -1.473 -9.814 1.00 95.12 87 TYR A CA 1
ATOM 692 C C . TYR A 1 87 ? 5.458 -2.508 -9.922 1.00 95.12 87 TYR A C 1
ATOM 694 O O . TYR A 1 87 ? 4.360 -2.230 -10.393 1.00 95.12 87 TYR A O 1
ATOM 702 N N . ALA A 1 88 ? 5.729 -3.703 -9.408 1.00 95.75 88 ALA A N 1
ATOM 703 C CA . ALA A 1 88 ? 4.746 -4.719 -9.059 1.00 95.75 88 ALA A CA 1
ATOM 704 C C . ALA A 1 88 ? 5.123 -5.261 -7.677 1.00 95.75 88 ALA A C 1
ATOM 706 O O . ALA A 1 88 ? 6.173 -5.887 -7.509 1.00 95.75 88 ALA A O 1
ATOM 707 N N . MET A 1 89 ? 4.306 -4.956 -6.669 1.00 95.12 89 MET A N 1
ATOM 708 C CA . MET A 1 89 ? 4.615 -5.224 -5.265 1.00 95.12 89 MET A CA 1
ATOM 709 C C . MET A 1 89 ? 3.452 -5.899 -4.559 1.00 95.12 89 MET A C 1
ATOM 711 O O . MET A 1 89 ? 2.294 -5.563 -4.798 1.00 95.12 89 MET A O 1
ATOM 715 N N . ALA A 1 90 ? 3.786 -6.802 -3.644 1.00 95.31 90 ALA A N 1
ATOM 716 C CA . ALA A 1 90 ? 2.860 -7.468 -2.750 1.00 95.31 90 ALA A CA 1
ATOM 717 C C . ALA A 1 90 ? 3.247 -7.226 -1.284 1.00 95.31 90 ALA A C 1
ATOM 719 O O . ALA A 1 90 ? 4.426 -7.108 -0.919 1.00 95.31 90 ALA A O 1
ATOM 720 N N . GLY A 1 91 ? 2.249 -7.161 -0.413 1.00 94.50 91 GLY A N 1
ATOM 721 C CA . GLY A 1 91 ? 2.456 -6.946 1.011 1.00 94.50 91 GLY A CA 1
ATOM 722 C C . GLY A 1 91 ? 1.376 -7.576 1.871 1.00 94.50 91 GLY A C 1
ATOM 723 O O . GLY A 1 91 ? 0.303 -7.929 1.391 1.00 94.50 91 GLY A O 1
ATOM 724 N N . LEU A 1 92 ? 1.706 -7.701 3.154 1.00 94.94 92 LEU A N 1
ATOM 725 C CA . LEU A 1 92 ? 0.820 -8.146 4.220 1.00 94.94 92 LEU A CA 1
ATOM 726 C C . LEU A 1 92 ? 0.804 -7.069 5.299 1.00 94.94 92 LEU A C 1
ATOM 728 O O . LEU A 1 92 ? 1.848 -6.483 5.604 1.00 94.94 92 LEU A O 1
ATOM 732 N N . ILE A 1 93 ? -0.369 -6.819 5.862 1.00 94.75 93 ILE A N 1
ATOM 733 C CA . ILE A 1 93 ? -0.564 -5.958 7.025 1.00 94.75 93 ILE A CA 1
ATOM 734 C C . ILE A 1 93 ? -0.739 -6.861 8.252 1.00 94.75 93 ILE A C 1
ATOM 736 O O . ILE A 1 93 ? -1.210 -7.991 8.138 1.00 94.75 93 ILE A O 1
ATOM 740 N N . GLY A 1 94 ? -0.345 -6.386 9.437 1.00 91.38 94 GLY A N 1
ATOM 741 C CA . GLY A 1 94 ? -0.306 -7.192 10.665 1.00 91.38 94 GLY A CA 1
ATOM 742 C C . GLY A 1 94 ? -1.638 -7.824 11.098 1.00 91.38 94 GLY A C 1
ATOM 743 O O . GLY A 1 94 ? -1.618 -8.748 11.903 1.00 91.38 94 GLY A O 1
ATOM 744 N N . HIS A 1 95 ? -2.779 -7.369 10.569 1.00 90.25 95 HIS A N 1
ATOM 745 C CA . HIS A 1 95 ? -4.103 -7.946 10.832 1.00 90.25 95 HIS A CA 1
ATOM 746 C C . HIS A 1 95 ? -4.566 -8.972 9.784 1.00 90.25 95 HIS A C 1
ATOM 748 O O . HIS A 1 95 ? -5.696 -9.439 9.865 1.00 90.25 95 HIS A O 1
ATOM 754 N N . GLY A 1 96 ? -3.708 -9.336 8.826 1.00 91.44 96 GLY A N 1
ATOM 755 C CA . GLY A 1 96 ? -3.951 -10.414 7.861 1.00 91.44 96 GLY A CA 1
ATOM 756 C C . GLY A 1 96 ? -4.315 -9.953 6.450 1.00 91.44 96 GLY A C 1
ATOM 757 O O . GLY A 1 96 ? -4.198 -10.748 5.519 1.00 91.44 96 GLY A O 1
ATOM 758 N N . ASP A 1 97 ? -4.679 -8.682 6.255 1.00 93.31 97 ASP A N 1
ATOM 759 C CA . ASP A 1 97 ? -4.945 -8.166 4.911 1.00 93.31 97 ASP A CA 1
ATOM 760 C C . ASP A 1 97 ? -3.695 -8.245 4.038 1.00 93.31 97 ASP A C 1
ATOM 762 O O . ASP A 1 97 ? -2.606 -7.791 4.410 1.00 93.31 97 ASP A O 1
ATOM 766 N N . SER A 1 98 ? -3.885 -8.767 2.833 1.00 94.75 98 SER A N 1
ATOM 767 C CA . SER A 1 98 ? -2.880 -8.766 1.783 1.00 94.75 98 SER A CA 1
ATOM 768 C C . SER A 1 98 ? -3.223 -7.731 0.721 1.00 94.75 98 SER A C 1
ATOM 770 O O . SER A 1 98 ? -4.379 -7.349 0.527 1.00 94.75 98 SER A O 1
ATOM 772 N N . PHE A 1 99 ? -2.202 -7.241 0.030 1.00 95.19 99 PHE A N 1
ATOM 773 C CA . PHE A 1 99 ? -2.403 -6.357 -1.105 1.00 95.19 99 PHE A CA 1
ATOM 774 C C . PHE A 1 99 ? -1.389 -6.625 -2.200 1.00 95.19 99 PHE A C 1
ATOM 776 O O . PHE A 1 99 ? -0.254 -7.024 -1.940 1.00 95.19 99 PHE A O 1
ATOM 783 N N . VAL A 1 100 ? -1.806 -6.308 -3.422 1.00 95.75 100 VAL A N 1
ATOM 784 C CA . VAL A 1 100 ? -0.946 -6.208 -4.596 1.00 95.75 100 VAL A CA 1
ATOM 785 C C . VAL A 1 100 ? -1.160 -4.845 -5.232 1.00 95.75 100 VAL A C 1
ATOM 787 O O . VAL A 1 100 ? -2.288 -4.361 -5.335 1.00 95.75 100 VAL A O 1
ATOM 790 N N . LEU A 1 101 ? -0.066 -4.214 -5.640 1.00 94.81 101 LEU A N 1
ATOM 791 C CA . LEU A 1 101 ? -0.062 -2.899 -6.255 1.00 94.81 101 LEU A CA 1
ATOM 792 C C . LEU A 1 101 ? 0.877 -2.899 -7.466 1.00 94.81 101 LEU A C 1
ATOM 794 O O . LEU A 1 101 ? 2.024 -3.339 -7.370 1.00 94.81 101 LEU A O 1
ATOM 798 N N . ARG A 1 102 ? 0.380 -2.399 -8.599 1.00 95.69 102 ARG A N 1
ATOM 799 C CA . ARG A 1 102 ? 1.113 -2.287 -9.865 1.00 95.69 102 ARG A CA 1
ATOM 800 C C . ARG A 1 102 ? 1.138 -0.837 -10.328 1.00 95.69 102 ARG A C 1
ATOM 802 O O . ARG A 1 102 ? 0.178 -0.105 -10.079 1.00 95.69 102 ARG A O 1
ATOM 809 N N . ASP A 1 103 ? 2.214 -0.444 -10.996 1.00 95.50 103 ASP A N 1
ATOM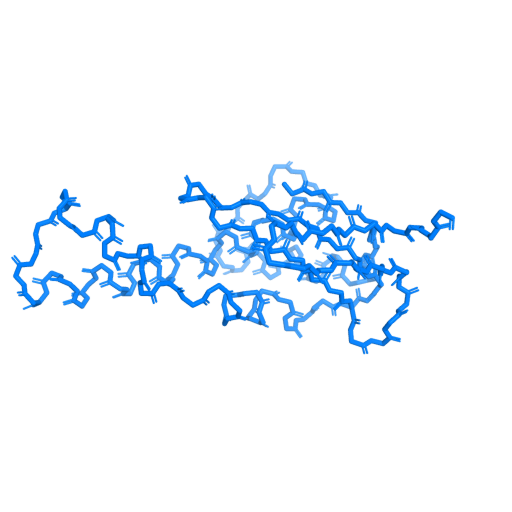 810 C CA . ASP A 1 103 ? 2.328 0.878 -11.592 1.00 95.50 103 ASP A CA 1
ATOM 811 C C . ASP A 1 103 ? 1.215 1.141 -12.630 1.00 95.50 103 ASP A C 1
ATOM 813 O O . ASP A 1 103 ? 0.797 0.213 -13.332 1.00 95.50 103 ASP A O 1
ATOM 817 N N . PRO A 1 104 ? 0.705 2.385 -12.740 1.00 94.19 104 PRO A N 1
ATOM 818 C CA . PRO A 1 104 ? -0.423 2.699 -13.621 1.00 94.19 104 PRO A CA 1
ATOM 819 C C . PRO A 1 104 ? -0.134 2.492 -15.111 1.00 94.19 104 PRO A C 1
ATOM 821 O O . PRO A 1 104 ? -1.066 2.301 -15.888 1.00 94.19 104 PRO A O 1
ATOM 824 N N . ALA A 1 105 ? 1.140 2.552 -15.507 1.00 95.31 105 ALA A N 1
ATOM 825 C CA . ALA A 1 105 ? 1.579 2.378 -16.888 1.00 95.31 105 ALA A CA 1
ATOM 826 C C . ALA A 1 105 ? 1.771 0.897 -17.268 1.00 95.31 105 ALA A C 1
ATOM 828 O O . ALA A 1 105 ? 1.994 0.584 -18.436 1.00 95.31 105 ALA A O 1
ATOM 829 N N . GLY A 1 106 ? 1.670 -0.021 -16.304 1.00 94.06 106 GLY A N 1
ATOM 830 C CA . GLY A 1 106 ? 1.858 -1.449 -16.513 1.00 94.06 106 GLY A CA 1
ATOM 831 C C . GLY A 1 106 ? 3.297 -1.855 -16.854 1.00 94.06 106 GLY A C 1
ATOM 832 O O . GLY A 1 106 ? 3.478 -2.907 -17.466 1.00 94.06 106 GLY A O 1
ATOM 833 N N . ILE A 1 107 ? 4.303 -1.073 -16.454 1.00 95.75 107 ILE A N 1
ATOM 834 C CA . ILE A 1 107 ? 5.726 -1.272 -16.772 1.00 95.75 107 ILE A CA 1
ATOM 835 C C . ILE A 1 107 ? 6.218 -2.632 -16.273 1.00 95.75 107 ILE A C 1
ATOM 837 O O . ILE A 1 107 ? 6.873 -3.365 -17.014 1.00 95.75 107 ILE A O 1
ATOM 841 N N . ARG A 1 108 ? 5.921 -2.987 -15.016 1.00 95.88 108 ARG A N 1
ATOM 842 C CA . ARG A 1 108 ? 6.308 -4.297 -14.465 1.00 95.88 108 ARG A CA 1
ATOM 843 C C . ARG A 1 108 ? 5.213 -5.334 -14.722 1.00 95.88 108 ARG A C 1
ATOM 845 O O . ARG A 1 108 ? 4.039 -5.016 -14.520 1.00 95.88 108 ARG A O 1
ATOM 852 N N . PRO A 1 109 ? 5.551 -6.564 -15.149 1.00 95.12 109 PRO A N 1
ATOM 853 C CA . PRO A 1 109 ? 4.563 -7.619 -15.337 1.00 95.12 109 PRO A CA 1
ATOM 854 C C . PRO A 1 109 ? 3.973 -8.051 -13.990 1.00 95.12 109 PRO A C 1
ATOM 856 O O . PRO A 1 109 ? 4.660 -8.090 -12.969 1.00 95.12 109 PRO A O 1
ATOM 859 N N . CYS A 1 110 ? 2.675 -8.338 -13.991 1.00 95.38 110 CYS A N 1
ATOM 860 C CA . CYS A 1 110 ? 1.937 -8.800 -12.823 1.00 95.38 110 CYS A CA 1
ATOM 861 C C . CYS A 1 110 ? 0.706 -9.561 -13.317 1.00 95.38 110 CYS A C 1
ATOM 863 O O . CYS A 1 110 ? -0.193 -8.967 -13.920 1.00 95.38 110 CYS A O 1
ATOM 865 N N . TYR A 1 111 ? 0.708 -10.871 -13.110 1.00 94.81 111 TYR A N 1
ATOM 866 C CA . TYR A 1 111 ? -0.364 -11.785 -13.485 1.00 94.81 111 TYR A CA 1
ATOM 867 C C . TYR A 1 111 ? -1.113 -12.206 -12.232 1.00 94.81 111 TYR A C 1
ATOM 869 O O . TYR A 1 111 ? -0.498 -12.360 -11.176 1.00 94.81 111 TYR A O 1
ATOM 877 N N . TYR A 1 112 ? -2.424 -12.408 -12.350 1.00 94.69 112 TYR A N 1
ATOM 878 C CA . TYR A 1 112 ? -3.226 -12.931 -11.256 1.00 94.69 112 TYR A CA 1
ATOM 879 C C . TYR A 1 112 ? -4.164 -14.042 -11.723 1.00 94.69 112 TYR A C 1
ATOM 881 O O . TYR A 1 112 ? -4.617 -14.054 -12.868 1.00 94.69 112 TYR A O 1
ATOM 889 N N . TYR A 1 113 ? -4.446 -14.955 -10.805 1.00 95.38 113 TYR A N 1
ATOM 890 C CA . TYR A 1 113 ? -5.512 -15.943 -10.880 1.00 95.38 113 TYR A CA 1
ATOM 891 C C . TYR A 1 113 ? -6.380 -15.790 -9.631 1.00 95.38 113 TYR A C 1
ATOM 893 O O . TYR A 1 113 ? -5.858 -15.503 -8.553 1.00 95.38 113 TYR A O 1
ATOM 901 N N . SER A 1 114 ? -7.691 -15.939 -9.783 1.00 96.19 114 SER A N 1
ATOM 902 C CA . SER A 1 114 ? -8.641 -15.865 -8.677 1.00 96.19 114 SER A CA 1
ATOM 903 C C . SER A 1 114 ? -9.798 -16.809 -8.946 1.00 96.19 114 SER A C 1
ATOM 905 O O . SER A 1 114 ? -10.399 -16.746 -10.019 1.00 96.19 114 SER A O 1
ATOM 907 N N . ASP A 1 115 ? -10.128 -17.610 -7.946 1.00 96.31 115 ASP A N 1
ATOM 908 C CA . ASP A 1 115 ? -11.381 -18.350 -7.841 1.00 96.31 115 ASP A CA 1
ATOM 909 C C . ASP A 1 115 ? -11.971 -18.173 -6.431 1.00 96.31 115 ASP A C 1
ATOM 911 O O . ASP A 1 115 ? -11.594 -17.241 -5.712 1.00 96.31 115 ASP A O 1
ATOM 915 N N . ASP A 1 116 ? -12.930 -19.023 -6.063 1.00 96.69 116 ASP A N 1
ATOM 916 C CA . ASP A 1 116 ? -13.614 -18.963 -4.770 1.00 96.69 116 ASP A CA 1
ATOM 917 C C . ASP A 1 116 ? -12.732 -19.431 -3.591 1.00 96.69 116 ASP A C 1
ATOM 919 O O . ASP A 1 116 ? -13.072 -19.168 -2.437 1.00 96.69 116 ASP A O 1
ATOM 923 N N . GLU A 1 117 ? -11.605 -20.104 -3.851 1.00 96.19 117 GLU A N 1
ATOM 924 C CA . GLU A 1 117 ? -10.713 -20.662 -2.828 1.00 96.19 117 GLU A CA 1
ATOM 925 C C . GLU A 1 117 ? -9.425 -19.849 -2.668 1.00 96.19 117 GLU A C 1
ATOM 927 O O . GLU A 1 117 ? -8.956 -19.635 -1.545 1.00 96.19 117 GLU A O 1
ATOM 932 N N . VAL A 1 118 ? -8.825 -19.409 -3.780 1.00 95.25 118 VAL A N 1
ATOM 933 C CA . VAL A 1 118 ? -7.489 -18.807 -3.784 1.00 95.25 118 VAL A CA 1
ATOM 934 C C . VAL A 1 118 ? -7.362 -17.608 -4.714 1.00 95.25 118 VAL A C 1
ATOM 936 O O . VAL A 1 118 ? -7.944 -17.526 -5.795 1.00 95.25 118 VAL A O 1
ATOM 939 N N . ILE A 1 119 ? -6.483 -16.691 -4.306 1.00 95.00 119 ILE A N 1
ATOM 940 C CA . ILE A 1 119 ? -5.951 -15.625 -5.152 1.00 95.00 119 ILE A CA 1
ATOM 941 C C . ILE A 1 119 ? -4.442 -15.827 -5.251 1.00 95.00 119 ILE A C 1
ATOM 943 O O . ILE A 1 119 ? -3.744 -15.888 -4.239 1.00 95.00 119 ILE A O 1
ATOM 947 N N . VAL A 1 120 ? -3.932 -15.901 -6.477 1.00 94.69 120 VAL A N 1
ATOM 948 C CA . VAL A 1 120 ? -2.503 -16.045 -6.769 1.00 94.69 120 VAL A CA 1
ATOM 949 C C . VAL A 1 120 ? -2.051 -14.852 -7.589 1.00 94.69 120 VAL A C 1
ATOM 951 O O . VAL A 1 120 ? -2.727 -14.460 -8.536 1.00 94.69 120 VAL A O 1
ATOM 954 N N . VAL A 1 121 ? -0.891 -14.294 -7.248 1.00 94.19 121 VAL A N 1
ATOM 955 C CA . VAL A 1 121 ? -0.250 -13.224 -8.015 1.00 94.19 121 VAL A CA 1
ATOM 956 C C . VAL A 1 121 ? 1.217 -13.562 -8.242 1.00 94.19 121 VAL A C 1
ATOM 958 O O . VAL A 1 121 ? 1.917 -13.938 -7.304 1.00 94.19 121 VAL A O 1
ATOM 961 N N . ALA A 1 122 ? 1.686 -13.406 -9.479 1.00 93.50 122 ALA A N 1
ATOM 962 C CA . ALA A 1 122 ? 3.065 -13.686 -9.868 1.00 93.50 122 ALA A CA 1
ATOM 963 C C . ALA A 1 122 ? 3.595 -12.652 -10.873 1.00 93.50 122 ALA A C 1
ATOM 965 O O . ALA A 1 122 ? 2.842 -12.062 -11.649 1.00 93.50 122 ALA A O 1
ATOM 966 N N . SER A 1 123 ? 4.913 -12.440 -10.878 1.00 90.06 123 SER A N 1
ATOM 967 C CA . SER A 1 123 ? 5.588 -11.568 -11.851 1.00 90.06 123 SER A CA 1
ATOM 968 C C . SER A 1 123 ? 5.682 -12.186 -13.247 1.00 90.06 123 SER A C 1
ATOM 970 O O . SER A 1 123 ? 5.842 -11.464 -14.226 1.00 90.06 123 SER A O 1
ATOM 972 N N . GLU A 1 124 ? 5.570 -13.508 -13.351 1.00 88.75 124 GLU A N 1
ATOM 973 C CA . GLU A 1 124 ? 5.729 -14.270 -14.588 1.00 88.75 124 GLU A CA 1
ATOM 974 C C . GLU A 1 124 ? 4.555 -15.229 -14.772 1.00 88.75 124 GLU A C 1
ATOM 976 O O . GLU A 1 124 ? 3.92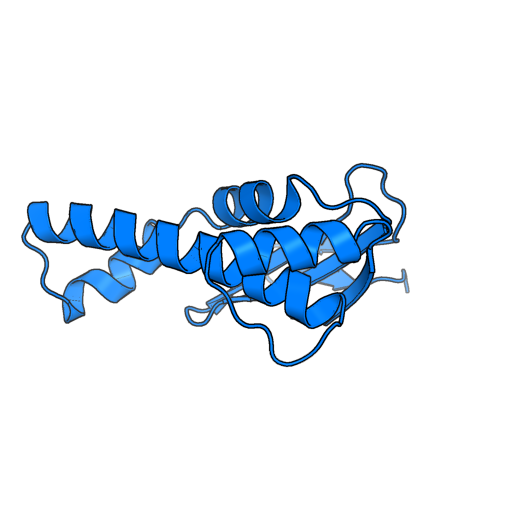1 -15.647 -13.800 1.00 88.75 124 GLU A O 1
ATOM 981 N N . ARG A 1 125 ? 4.245 -15.544 -16.032 1.00 81.69 125 ARG A N 1
ATOM 982 C CA . ARG A 1 125 ? 3.203 -16.508 -16.375 1.00 81.69 125 ARG A CA 1
ATOM 983 C C . ARG A 1 125 ? 3.849 -17.897 -16.515 1.00 81.69 125 ARG A C 1
ATOM 985 O O . ARG A 1 125 ? 4.827 -17.980 -17.256 1.00 81.69 125 ARG A O 1
ATOM 992 N N . PRO A 1 126 ? 3.331 -18.936 -15.835 1.00 64.44 126 PRO A N 1
ATOM 993 C CA . PRO A 1 126 ? 3.734 -20.322 -16.068 1.00 64.44 126 PRO A CA 1
ATOM 994 C C . PRO A 1 126 ? 3.430 -20.795 -17.493 1.00 64.44 126 PRO A C 1
ATOM 996 O O . PRO A 1 126 ? 2.427 -20.312 -18.076 1.00 64.44 126 PRO A O 1
#

pLDDT: mean 92.66, std 5.19, range [64.44, 97.94]

Radius of gyration: 16.4 Å; chains: 1; bounding box: 37×37×42 Å

Secondary structure (DSSP, 8-state):
-EEEEEETTHHHHHHHHHHTT---SS--HHHHHHHHHHHHHHHHHHHHHHHHHHTT--HHHHHHHHHHH--HHHHHHHHGGG--EEEEEEEE-TTS-EEEEE-TT--S--EEEE-SS-EEEESS--

Organism: NCBI:txid2760088

Foldseek 3Di:
DDWDWDFPPLVVLVVVCVVVVDDQPDSDPVSSLVSLLVVLQVVLLVVQVVVVVVVVDDPVRSVVVSVVPDDSVVSNCRSCVPTDTWIWDKDADPVGDIDIDTDPVCPQAKDWDDDPPDIDIDSDDD

InterPro domains:
  IPR017932 Glutamine amidotransferase type 2 domain [PF13537] (48-124)
  IPR017932 Glutamine amidotransferase type 2 domain [PS51278] (1-126)
  IPR029055 Nucleophile aminohydrolases, N-terminal [G3DSA:3.60.20.10] (1-126)
  IPR029055 Nucleophile aminohydrolases, N-terminal [SSF56235] (2-125)